Protein AF-A0A5P2CHQ3-F1 (afdb_monomer_lite)

Radius of gyration: 13.66 Å; chains: 1; bounding box: 32×30×41 Å

Organism: Streptomyces venezuelae (NCBI:txid54571)

Secondary structure (DSSP, 8-state):
----GGG----SSB--PEEE-TTS-EEE--SBP-EEEEEEESSSS-EEEEEE-HHHHHHHHHH---SEEEE--GGGSSTT-EEE--TT--EEE-TT--

pLDDT: mean 76.36, std 15.9, range [29.91, 94.69]

Foldseek 3Di:
DDDAQQQDDAQDQQASHWDQDPVRDTDGHGHGFFKKFFAQAPDPQRTRIYGHDPVVVVVCVVPHDGDFMDTDDPQSNDVQWGWDDDPVGIDTHHPPPD

Structure (mmCIF, N/CA/C/O backbone):
data_AF-A0A5P2CHQ3-F1
#
_entry.id   AF-A0A5P2CHQ3-F1
#
loop_
_atom_site.group_PDB
_atom_site.id
_atom_site.type_symbol
_atom_site.label_atom_id
_atom_site.label_alt_id
_atom_site.label_comp_id
_atom_site.label_asym_id
_atom_site.label_entity_id
_atom_site.label_seq_id
_atom_site.pdbx_PDB_ins_code
_atom_site.Cartn_x
_atom_site.Cartn_y
_atom_site.Cartn_z
_atom_site.occupancy
_atom_site.B_iso_or_equiv
_atom_site.auth_seq_id
_atom_site.auth_comp_id
_atom_site.auth_asym_id
_atom_site.auth_atom_id
_atom_site.pdbx_PDB_model_num
ATOM 1 N N . MET A 1 1 ? -0.625 18.634 3.894 1.00 29.91 1 MET A N 1
ATOM 2 C CA . MET A 1 1 ? -1.531 17.468 3.899 1.00 29.91 1 MET A CA 1
ATOM 3 C C . MET A 1 1 ? -0.888 16.432 4.797 1.00 29.91 1 MET A C 1
ATOM 5 O O . MET A 1 1 ? 0.235 16.047 4.508 1.00 29.91 1 MET A O 1
ATOM 9 N N . ASN A 1 2 ? -1.521 16.079 5.920 1.00 31.45 2 ASN A N 1
ATOM 10 C CA . ASN A 1 2 ? -1.038 14.978 6.752 1.00 31.45 2 ASN A CA 1
ATOM 11 C C . ASN A 1 2 ? -1.382 13.691 6.015 1.00 31.45 2 ASN A C 1
ATOM 13 O O . ASN A 1 2 ? -2.547 13.300 5.953 1.00 31.45 2 ASN A O 1
ATOM 17 N N . PHE A 1 3 ? -0.376 13.093 5.388 1.00 39.38 3 PHE A N 1
ATOM 18 C CA . PHE A 1 3 ? -0.493 11.726 4.925 1.00 39.38 3 PHE A CA 1
ATOM 19 C C . PHE A 1 3 ? -0.739 10.843 6.154 1.00 39.38 3 PHE A C 1
ATOM 21 O O . PHE A 1 3 ? -0.139 11.092 7.203 1.00 39.38 3 PHE A O 1
ATOM 28 N N . PRO A 1 4 ? -1.624 9.846 6.076 1.00 44.53 4 PRO A N 1
ATOM 29 C CA . PRO A 1 4 ? -1.653 8.814 7.101 1.00 44.53 4 PRO A CA 1
ATOM 30 C C . PRO A 1 4 ? -0.260 8.174 7.226 1.00 44.53 4 PRO A C 1
ATOM 32 O O . PRO A 1 4 ? 0.475 8.094 6.239 1.00 44.53 4 PRO A O 1
ATOM 35 N N . GLU A 1 5 ? 0.097 7.676 8.414 1.00 53.78 5 GLU A N 1
ATOM 36 C CA . GLU A 1 5 ? 1.379 6.995 8.699 1.00 53.78 5 GLU A CA 1
ATOM 37 C C . GLU A 1 5 ? 1.607 5.712 7.864 1.00 53.78 5 GLU A C 1
ATOM 39 O O . GLU A 1 5 ? 2.584 4.993 8.051 1.00 53.78 5 GLU A O 1
ATOM 44 N N . TYR A 1 6 ? 0.746 5.447 6.879 1.00 49.16 6 TYR A N 1
ATOM 45 C CA . TYR A 1 6 ? 0.878 4.423 5.852 1.00 49.16 6 TYR A CA 1
ATOM 46 C C . TYR A 1 6 ? 2.090 4.605 4.937 1.00 49.16 6 TYR A C 1
ATOM 48 O O . TYR A 1 6 ? 2.240 3.797 4.043 1.00 49.16 6 TYR A O 1
ATOM 56 N N . GLY A 1 7 ? 2.913 5.644 5.079 1.00 41.91 7 GLY A N 1
ATOM 57 C CA . GLY A 1 7 ? 4.070 5.920 4.216 1.00 41.91 7 GLY A CA 1
ATOM 58 C C . GLY A 1 7 ? 5.423 5.545 4.822 1.00 41.91 7 GLY A C 1
ATOM 59 O O . GLY A 1 7 ? 6.430 6.120 4.422 1.00 41.91 7 GLY A O 1
ATOM 60 N N . GLY A 1 8 ? 5.452 4.664 5.828 1.00 42.47 8 GLY A N 1
ATOM 61 C CA . GLY A 1 8 ? 6.705 4.211 6.428 1.00 42.47 8 GLY A CA 1
ATOM 62 C C . GLY A 1 8 ? 7.592 3.489 5.407 1.00 42.47 8 GLY A C 1
ATOM 63 O O . GLY A 1 8 ? 7.056 2.813 4.525 1.00 42.47 8 GLY A O 1
ATOM 64 N N . PRO A 1 9 ? 8.927 3.612 5.515 1.00 44.94 9 PRO A N 1
ATOM 65 C CA . PRO A 1 9 ? 9.832 2.854 4.667 1.00 44.94 9 PRO A CA 1
ATOM 66 C C . PRO A 1 9 ? 9.487 1.370 4.838 1.00 44.94 9 PRO A C 1
ATOM 68 O O . PRO A 1 9 ? 9.222 0.914 5.954 1.00 44.94 9 PRO A O 1
ATOM 71 N N . GLY A 1 10 ? 9.356 0.653 3.722 1.00 48.03 10 GLY A N 1
ATOM 72 C CA . GLY A 1 10 ? 8.968 -0.760 3.666 1.00 48.03 10 GLY A CA 1
ATOM 73 C C . GLY A 1 10 ? 10.042 -1.687 4.237 1.00 48.03 10 GLY A C 1
ATOM 74 O O . GLY A 1 10 ? 10.384 -2.687 3.620 1.00 48.03 10 GLY A O 1
ATOM 75 N N . ASP A 1 11 ? 10.596 -1.346 5.395 1.00 47.16 11 ASP A N 1
ATOM 76 C CA . ASP A 1 11 ? 11.748 -1.985 6.021 1.00 47.16 11 ASP A CA 1
ATOM 77 C C . ASP A 1 11 ? 11.352 -3.251 6.800 1.00 47.16 11 ASP A C 1
ATOM 79 O O . ASP A 1 11 ? 12.158 -3.806 7.547 1.00 47.16 11 ASP A O 1
ATOM 83 N N . GLY A 1 12 ? 10.105 -3.712 6.662 1.00 58.00 12 GLY A N 1
ATOM 84 C CA . GLY A 1 12 ? 9.635 -4.943 7.281 1.00 58.00 12 GLY A CA 1
ATOM 85 C C . GLY A 1 12 ? 8.325 -5.464 6.700 1.00 58.00 12 GLY A C 1
ATOM 86 O O . GLY A 1 12 ? 7.487 -4.704 6.221 1.00 58.00 12 GLY A O 1
ATOM 87 N N . ASP A 1 13 ? 8.134 -6.776 6.828 1.00 65.56 13 ASP A N 1
ATOM 88 C CA . ASP A 1 13 ? 7.006 -7.558 6.295 1.00 65.56 13 ASP A CA 1
ATOM 89 C C . ASP A 1 13 ? 5.671 -7.297 7.030 1.00 65.56 13 ASP A C 1
ATOM 91 O O . ASP A 1 13 ? 4.724 -8.076 6.928 1.00 65.56 13 ASP A O 1
ATOM 95 N N . GLY A 1 14 ? 5.597 -6.245 7.849 1.00 81.38 14 GLY A N 1
ATOM 96 C CA . GLY A 1 14 ? 4.475 -5.933 8.731 1.00 81.38 14 GLY A CA 1
ATOM 97 C C . GLY A 1 14 ? 3.557 -4.850 8.173 1.00 81.38 14 GLY A C 1
ATOM 98 O O . GLY A 1 14 ? 3.954 -4.014 7.368 1.00 81.38 14 GLY A O 1
ATOM 99 N N . CYS A 1 15 ? 2.313 -4.830 8.641 1.00 86.56 15 CYS A N 1
ATOM 100 C CA . CYS A 1 15 ? 1.371 -3.766 8.329 1.00 86.56 15 CYS A CA 1
ATOM 101 C C . CYS A 1 15 ? 1.857 -2.420 8.900 1.00 86.56 15 CYS A C 1
ATOM 103 O O . CYS A 1 15 ? 2.027 -2.270 10.109 1.00 86.56 15 CYS A O 1
ATOM 105 N N . GLY A 1 16 ? 2.036 -1.418 8.039 1.00 82.44 16 GLY A N 1
ATOM 106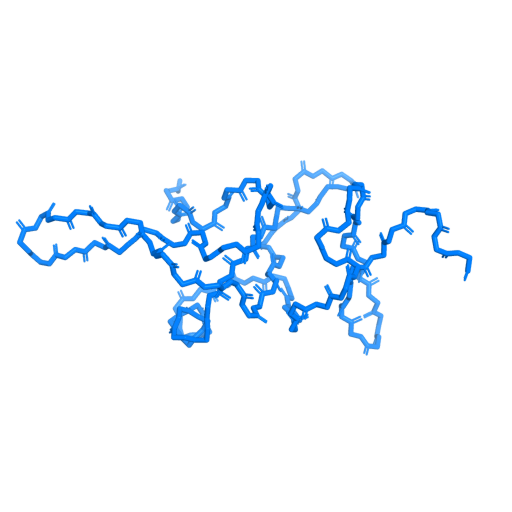 C CA . GLY A 1 16 ? 2.507 -0.081 8.411 1.00 82.44 16 GLY A CA 1
ATOM 107 C C . GLY A 1 16 ? 1.445 0.828 9.039 1.00 82.44 16 GLY A C 1
ATOM 108 O O . GLY A 1 16 ? 1.753 1.966 9.384 1.00 82.44 16 GLY A O 1
ATOM 109 N N . VAL A 1 17 ? 0.200 0.361 9.182 1.00 83.62 17 VAL A N 1
ATOM 110 C CA . VAL A 1 17 ? -0.917 1.161 9.705 1.00 83.62 17 VAL A CA 1
ATOM 111 C C . VAL A 1 17 ? -0.791 1.413 11.207 1.00 83.62 17 VAL A C 1
ATOM 113 O O . VAL A 1 17 ? -0.539 0.496 11.989 1.00 83.62 17 VAL A O 1
ATOM 116 N N . VAL A 1 18 ? -1.057 2.656 11.609 1.00 85.56 18 VAL A N 1
ATOM 117 C CA . VAL A 1 18 ? -1.406 3.024 12.984 1.00 85.56 18 VAL A CA 1
ATOM 118 C C . VAL A 1 18 ? -2.916 3.254 13.052 1.00 85.56 18 VAL A C 1
ATOM 120 O O . VAL A 1 18 ? -3.458 4.117 12.365 1.00 85.56 18 VAL A O 1
ATOM 123 N N . ASP A 1 19 ? -3.606 2.446 13.853 1.00 83.44 19 ASP A N 1
ATOM 124 C CA . ASP A 1 19 ? -5.034 2.583 14.114 1.00 83.44 19 ASP A CA 1
ATOM 125 C C . ASP A 1 19 ? -5.267 3.680 15.158 1.00 83.44 19 ASP A C 1
ATOM 127 O O . ASP A 1 19 ? -4.661 3.672 16.231 1.00 83.44 19 ASP A O 1
ATOM 131 N N . HIS A 1 20 ? -6.175 4.608 14.854 1.00 85.44 20 HIS A N 1
ATOM 132 C CA . HIS A 1 20 ? -6.614 5.654 15.776 1.00 85.44 20 HIS A CA 1
ATOM 133 C C . HIS A 1 20 ? -7.994 5.298 16.330 1.00 85.44 20 HIS A C 1
ATOM 135 O O . HIS A 1 20 ? -8.978 5.235 15.590 1.00 85.44 20 HIS A O 1
ATOM 141 N N . HIS A 1 21 ? -8.070 5.065 17.636 1.00 81.38 21 HIS A N 1
ATOM 142 C CA . HIS A 1 21 ? -9.302 4.695 18.316 1.00 81.38 21 HIS A CA 1
ATOM 143 C C . HIS A 1 21 ? -10.073 5.934 18.808 1.00 81.38 21 HIS A C 1
ATOM 145 O O . HIS A 1 21 ? -9.466 6.963 19.115 1.00 81.38 21 HIS A O 1
ATOM 151 N N . PRO A 1 22 ? -11.415 5.860 18.924 1.00 81.19 22 PRO A N 1
ATOM 152 C CA . PRO A 1 22 ? -12.238 6.989 19.373 1.00 81.19 22 PRO A CA 1
ATOM 153 C C . PRO A 1 22 ? -11.930 7.488 20.792 1.00 81.19 22 PRO A C 1
ATOM 155 O O . PRO A 1 22 ? -12.268 8.618 21.128 1.00 81.19 22 PRO A O 1
ATOM 158 N N . ASP A 1 23 ? -11.303 6.654 21.622 1.00 88.81 23 ASP A N 1
ATOM 159 C CA . ASP A 1 23 ? -10.856 6.997 22.976 1.00 88.81 23 ASP A CA 1
ATOM 160 C C . ASP A 1 23 ? -9.515 7.758 23.002 1.00 88.81 23 ASP A C 1
ATOM 162 O O . ASP A 1 23 ? -9.013 8.090 24.074 1.00 88.81 23 ASP A O 1
ATOM 166 N N . GLY A 1 24 ? -8.945 8.057 21.829 1.00 85.75 24 GLY A N 1
ATOM 167 C CA . GLY A 1 24 ? -7.666 8.745 21.671 1.00 85.75 24 GLY A CA 1
ATOM 168 C C . GLY A 1 24 ? -6.452 7.815 21.667 1.00 85.75 24 GLY A C 1
ATOM 169 O O . GLY A 1 24 ? -5.332 8.295 21.492 1.00 85.75 24 GLY A O 1
ATOM 170 N N . THR A 1 25 ? -6.643 6.503 21.822 1.00 85.94 25 THR A N 1
ATOM 171 C CA . THR A 1 25 ? -5.550 5.527 21.763 1.00 85.94 25 THR A CA 1
ATOM 172 C C . THR A 1 25 ? -5.054 5.363 20.330 1.00 85.94 25 THR A C 1
ATOM 174 O O . THR A 1 25 ? -5.847 5.271 19.392 1.00 85.94 25 THR A O 1
ATOM 177 N N . THR A 1 26 ? -3.736 5.266 20.157 1.00 85.38 26 THR A N 1
ATOM 178 C CA . THR A 1 26 ? -3.106 4.909 18.883 1.00 85.38 26 THR A CA 1
ATOM 179 C C . THR A 1 26 ? -2.361 3.586 19.006 1.00 85.38 26 THR A C 1
ATOM 181 O O . THR A 1 26 ? -1.582 3.380 19.937 1.00 85.38 26 THR A O 1
ATOM 184 N N . VAL A 1 27 ? -2.620 2.659 18.082 1.00 85.38 27 VAL A N 1
ATOM 185 C CA . VAL A 1 27 ? -2.030 1.313 18.107 1.00 85.38 27 VAL A CA 1
ATOM 186 C C . VAL A 1 27 ? -1.435 0.993 16.747 1.00 85.38 27 VAL A C 1
ATOM 188 O O . VAL A 1 27 ? -2.136 0.978 15.739 1.00 85.38 27 VAL A O 1
ATOM 191 N N . ARG A 1 28 ? -0.133 0.696 16.706 1.00 85.69 28 ARG A N 1
ATOM 192 C CA . ARG A 1 28 ? 0.485 0.159 15.490 1.00 85.69 28 ARG A CA 1
ATOM 193 C C . ARG A 1 28 ? -0.033 -1.254 15.240 1.00 85.69 28 ARG A C 1
ATOM 195 O O . ARG A 1 28 ? 0.013 -2.106 16.128 1.00 85.69 28 ARG A O 1
ATOM 202 N N . CYS A 1 29 ? -0.491 -1.502 14.019 1.00 85.69 29 CYS A N 1
ATOM 203 C CA . CYS A 1 29 ? -0.933 -2.817 13.599 1.00 85.69 29 CYS A CA 1
ATOM 204 C C . CYS A 1 29 ? 0.223 -3.823 13.701 1.00 85.69 29 CYS A C 1
ATOM 206 O O . CYS A 1 29 ? 1.308 -3.593 13.176 1.00 85.69 29 CYS A O 1
ATOM 208 N N . ALA A 1 30 ? -0.021 -4.952 14.366 1.00 86.69 30 ALA A N 1
ATOM 209 C CA . ALA A 1 30 ? 0.955 -6.035 14.504 1.00 86.69 30 ALA A CA 1
ATOM 210 C C . ALA A 1 30 ? 0.765 -7.157 13.462 1.00 86.69 30 ALA A C 1
ATOM 212 O O . ALA A 1 30 ? 1.441 -8.181 13.528 1.00 86.69 30 ALA A O 1
ATOM 213 N N . ALA A 1 31 ? -0.186 -7.007 12.534 1.00 89.25 31 ALA A N 1
ATOM 214 C CA . ALA A 1 31 ? -0.452 -8.010 11.509 1.00 89.25 31 ALA A CA 1
ATOM 215 C C . ALA A 1 31 ? 0.642 -8.021 10.431 1.00 89.25 31 ALA A C 1
ATOM 217 O O . ALA A 1 31 ? 1.260 -6.994 10.149 1.00 89.25 31 ALA A O 1
ATOM 218 N N . ALA A 1 32 ? 0.827 -9.173 9.785 1.00 88.12 32 ALA A N 1
ATOM 219 C CA . ALA A 1 32 ? 1.675 -9.278 8.603 1.00 88.12 32 ALA A CA 1
ATOM 220 C C . ALA A 1 32 ? 1.094 -8.462 7.435 1.00 88.12 32 ALA A C 1
ATOM 222 O O . ALA A 1 32 ? -0.127 -8.375 7.254 1.00 88.12 32 ALA A O 1
ATOM 223 N N . GLY A 1 33 ? 1.979 -7.866 6.643 1.00 88.12 33 GLY A N 1
ATOM 224 C CA . GLY A 1 33 ? 1.649 -7.223 5.383 1.00 88.12 33 GLY A CA 1
ATOM 225 C C . GLY A 1 33 ? 1.240 -8.268 4.349 1.00 88.12 33 GLY A C 1
ATOM 226 O O . GLY A 1 33 ? 1.975 -9.212 4.083 1.00 88.12 33 GLY A O 1
ATOM 227 N N . ALA A 1 34 ? 0.057 -8.095 3.768 1.00 91.25 34 ALA A N 1
ATOM 228 C CA . ALA A 1 34 ? -0.463 -8.929 2.685 1.00 91.25 34 ALA A CA 1
ATOM 229 C C . ALA A 1 34 ? -0.451 -8.188 1.338 1.00 91.25 34 ALA A C 1
ATOM 231 O O . ALA A 1 34 ? -0.426 -8.817 0.283 1.00 91.25 34 ALA A O 1
ATOM 232 N N . TRP A 1 35 ? -0.422 -6.854 1.370 1.00 90.44 35 TRP A N 1
ATOM 233 C CA . TRP A 1 35 ? -0.410 -5.987 0.196 1.00 90.44 35 TRP A CA 1
ATOM 234 C C . TRP A 1 35 ? 0.743 -5.000 0.251 1.00 90.44 35 TRP A C 1
ATOM 236 O O . TRP A 1 35 ? 1.016 -4.429 1.305 1.00 90.44 35 TRP A O 1
ATOM 246 N N . HIS A 1 36 ? 1.363 -4.766 -0.899 1.00 89.19 36 HIS A N 1
ATOM 247 C CA . HIS A 1 36 ? 2.313 -3.689 -1.136 1.00 89.19 36 HIS A CA 1
ATOM 248 C C . HIS A 1 36 ? 1.605 -2.599 -1.940 1.00 89.19 36 HIS A C 1
ATOM 250 O O . HIS A 1 36 ? 0.985 -2.883 -2.967 1.00 89.19 36 HIS A O 1
ATOM 256 N N . ILE A 1 37 ? 1.655 -1.361 -1.460 1.00 87.88 37 ILE A N 1
ATOM 257 C CA . ILE A 1 37 ? 0.981 -0.212 -2.070 1.00 87.88 37 ILE A CA 1
ATOM 258 C C . ILE A 1 37 ? 2.024 0.786 -2.559 1.00 87.88 37 ILE A C 1
ATOM 260 O O . ILE A 1 37 ? 2.935 1.124 -1.805 1.00 87.88 37 ILE A O 1
ATOM 264 N N . ALA A 1 38 ? 1.839 1.307 -3.770 1.00 88.19 38 ALA A N 1
ATOM 265 C CA . ALA A 1 38 ? 2.527 2.486 -4.281 1.00 88.19 38 ALA A CA 1
ATOM 266 C C . ALA A 1 38 ? 1.640 3.720 -4.116 1.00 88.19 38 ALA A C 1
ATOM 268 O O . ALA A 1 38 ? 0.599 3.834 -4.758 1.00 88.19 38 ALA A O 1
ATOM 269 N N . TRP A 1 39 ? 2.051 4.661 -3.271 1.00 86.38 39 TRP A N 1
ATOM 270 C CA . TRP A 1 39 ? 1.244 5.837 -2.943 1.00 86.38 39 TRP A CA 1
ATOM 271 C C . TRP A 1 39 ? 1.405 6.962 -3.954 1.00 86.38 39 TRP A C 1
ATOM 273 O O . TRP A 1 39 ? 0.414 7.459 -4.480 1.00 86.38 39 TRP A O 1
ATOM 283 N N . GLU A 1 40 ? 2.647 7.383 -4.181 1.00 85.62 40 GLU A N 1
ATOM 284 C CA . GLU A 1 40 ? 3.000 8.521 -5.028 1.00 85.62 40 GLU A CA 1
ATOM 285 C C . GLU A 1 40 ? 4.475 8.456 -5.437 1.00 85.62 40 GLU A C 1
ATOM 287 O O . GLU A 1 40 ? 5.263 7.7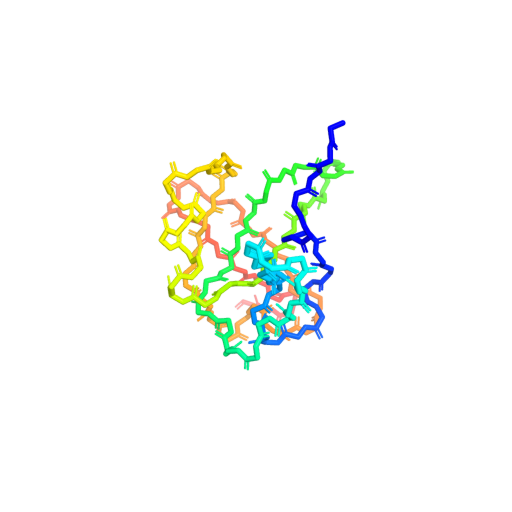14 -4.847 1.00 85.62 40 GLU A O 1
ATOM 292 N N . HIS A 1 41 ? 4.852 9.252 -6.436 1.00 84.75 41 HIS A N 1
ATOM 293 C CA . HIS A 1 41 ? 6.249 9.422 -6.825 1.00 84.75 41 HIS A CA 1
ATOM 294 C C . HIS A 1 41 ? 6.968 10.373 -5.854 1.00 84.75 41 HIS A C 1
ATOM 296 O O . HIS A 1 41 ? 6.499 11.483 -5.613 1.00 84.75 41 HIS A O 1
ATOM 302 N N . GLU A 1 42 ? 8.133 9.969 -5.347 1.00 80.69 42 GLU A N 1
ATOM 303 C CA . GLU A 1 42 ? 9.036 10.804 -4.529 1.00 80.69 42 GLU A CA 1
ATOM 304 C C . GLU A 1 42 ? 10.164 11.446 -5.355 1.00 80.69 42 GLU A C 1
ATOM 306 O O . GLU A 1 42 ? 10.986 12.200 -4.840 1.00 80.69 42 GLU A O 1
ATOM 311 N N . GLY A 1 43 ? 10.213 11.156 -6.654 1.00 77.38 43 GLY A N 1
ATOM 312 C CA . GLY A 1 43 ? 11.208 11.665 -7.587 1.00 77.38 43 GLY A CA 1
ATOM 313 C C . GLY A 1 43 ? 11.119 10.939 -8.930 1.00 77.38 43 GLY A C 1
ATOM 314 O O . GLY A 1 43 ? 10.187 10.159 -9.129 1.00 77.38 43 GLY A O 1
ATOM 315 N N . PRO A 1 44 ? 12.084 11.158 -9.841 1.00 73.38 44 PRO A N 1
ATOM 316 C CA . PRO A 1 44 ? 12.090 10.524 -11.162 1.00 73.38 44 PRO A CA 1
ATOM 317 C C . PRO A 1 44 ? 12.025 8.993 -11.096 1.00 73.38 44 PRO A C 1
ATOM 319 O O . PRO A 1 44 ? 11.321 8.379 -11.888 1.00 73.38 44 PRO A O 1
ATOM 322 N N . ASP A 1 45 ? 12.700 8.407 -10.101 1.00 70.31 45 ASP A N 1
ATOM 323 C CA . ASP A 1 45 ? 12.860 6.955 -9.950 1.00 70.31 45 ASP A CA 1
ATOM 324 C C . ASP A 1 45 ? 12.383 6.436 -8.578 1.00 70.31 45 ASP A C 1
ATOM 326 O O . ASP A 1 45 ? 12.609 5.280 -8.220 1.00 70.31 45 ASP A O 1
ATOM 330 N N . GLY A 1 46 ? 11.769 7.303 -7.767 1.00 76.31 46 GLY A N 1
ATOM 331 C CA . GLY A 1 46 ? 11.339 6.987 -6.405 1.00 76.31 46 GLY A CA 1
ATOM 332 C C . GLY A 1 46 ? 9.827 6.851 -6.321 1.00 76.31 46 GLY A C 1
ATOM 333 O O . GLY A 1 46 ? 9.108 7.749 -6.752 1.00 76.31 46 GLY A O 1
ATOM 334 N N . ILE A 1 47 ? 9.343 5.761 -5.730 1.00 81.56 47 ILE A N 1
ATOM 335 C CA . ILE A 1 47 ? 7.933 5.581 -5.375 1.00 81.56 47 ILE A CA 1
ATOM 336 C C . ILE A 1 47 ? 7.861 5.400 -3.864 1.00 81.56 47 ILE A C 1
ATOM 338 O O . ILE A 1 47 ? 8.533 4.522 -3.317 1.00 81.56 47 ILE A O 1
ATOM 342 N N . ARG A 1 48 ? 7.015 6.193 -3.200 1.00 83.25 48 ARG A N 1
ATOM 343 C CA . ARG A 1 48 ? 6.699 5.967 -1.792 1.00 83.25 48 ARG A CA 1
ATOM 344 C C . ARG A 1 48 ? 5.813 4.743 -1.691 1.00 83.25 48 ARG A C 1
ATOM 346 O O . ARG A 1 48 ? 4.699 4.741 -2.222 1.00 83.25 48 ARG A O 1
ATOM 353 N N . THR A 1 49 ? 6.270 3.731 -0.968 1.00 82.94 49 THR A N 1
ATOM 354 C CA . THR A 1 49 ? 5.522 2.483 -0.808 1.00 82.94 49 THR A CA 1
ATOM 355 C C . THR A 1 49 ? 5.276 2.127 0.645 1.00 82.94 49 THR A C 1
ATOM 357 O O . THR A 1 49 ? 5.985 2.615 1.518 1.00 82.94 49 THR A O 1
ATOM 360 N N . SER A 1 50 ? 4.330 1.225 0.897 1.00 85.25 50 SER A N 1
ATOM 361 C CA . SER A 1 50 ? 4.207 0.554 2.193 1.00 85.25 50 SER A CA 1
ATOM 362 C C . SER A 1 50 ? 3.523 -0.799 2.112 1.00 85.25 50 SER A C 1
ATOM 364 O O . SER A 1 50 ? 2.950 -1.159 1.082 1.00 85.25 50 SER A O 1
ATOM 366 N N . PHE A 1 51 ? 3.556 -1.524 3.229 1.00 86.88 51 PHE A N 1
ATOM 367 C CA . PHE A 1 51 ? 2.856 -2.786 3.406 1.00 86.88 51 PHE A CA 1
ATOM 368 C C . PHE A 1 51 ? 1.616 -2.629 4.287 1.00 86.88 51 PHE A C 1
ATOM 370 O O . PHE A 1 51 ? 1.650 -1.929 5.301 1.00 86.88 51 PHE A O 1
ATOM 377 N N . VAL A 1 52 ? 0.522 -3.309 3.939 1.00 89.94 52 VAL A N 1
ATOM 378 C CA . VAL A 1 52 ? -0.701 -3.365 4.759 1.00 89.94 52 VAL A CA 1
ATOM 379 C C . VAL A 1 52 ? -1.279 -4.775 4.821 1.00 89.94 52 VAL A C 1
ATOM 381 O O . VAL A 1 52 ? -1.141 -5.559 3.883 1.00 89.94 52 VAL A O 1
ATOM 384 N N . CYS A 1 53 ? -1.941 -5.113 5.927 1.00 92.31 53 CYS A N 1
ATOM 385 C CA . CYS A 1 53 ? -2.696 -6.363 6.045 1.00 92.31 53 CYS A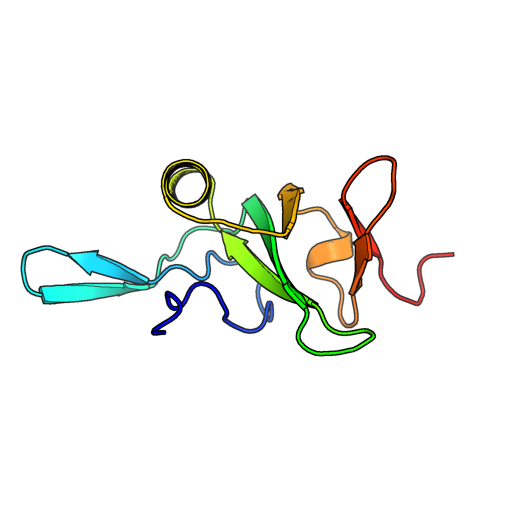 CA 1
ATOM 386 C C . CYS A 1 53 ? -4.009 -6.311 5.240 1.00 92.31 53 CYS A C 1
ATOM 388 O O . CYS A 1 53 ? -4.448 -5.233 4.842 1.00 92.31 53 CYS A O 1
ATOM 390 N N . GLU A 1 54 ? -4.675 -7.456 5.053 1.00 94.69 54 GLU A N 1
ATOM 391 C CA . GLU A 1 54 ? -5.955 -7.553 4.323 1.00 94.69 54 GLU A CA 1
ATOM 392 C C . GLU A 1 54 ? -7.009 -6.556 4.829 1.00 94.69 54 GLU A C 1
ATOM 394 O O . GLU A 1 54 ? -7.547 -5.760 4.062 1.00 94.69 54 GLU A O 1
ATOM 399 N N . ARG A 1 55 ? -7.237 -6.522 6.149 1.00 93.81 55 ARG A N 1
ATOM 400 C CA . ARG A 1 55 ? -8.226 -5.627 6.768 1.00 93.81 55 ARG A CA 1
ATOM 401 C C . ARG A 1 55 ? -7.935 -4.158 6.465 1.00 93.81 55 ARG A C 1
ATOM 403 O O . ARG A 1 55 ? -8.849 -3.386 6.191 1.00 93.81 55 ARG A O 1
ATOM 410 N N . HIS A 1 56 ? -6.673 -3.750 6.563 1.00 93.00 56 HIS A N 1
ATOM 411 C CA . HIS A 1 56 ? -6.295 -2.364 6.299 1.00 93.00 56 HIS A CA 1
ATOM 412 C C . HIS A 1 56 ? -6.292 -2.045 4.810 1.00 93.00 56 HIS A C 1
ATOM 414 O O . HIS A 1 56 ? -6.608 -0.916 4.449 1.00 93.00 56 HIS A O 1
ATOM 420 N N . MET A 1 57 ? -6.030 -3.024 3.943 1.00 92.00 57 MET A N 1
ATOM 421 C CA . MET A 1 57 ? -6.180 -2.855 2.501 1.00 92.00 57 MET A CA 1
ATOM 422 C C . MET A 1 57 ? -7.625 -2.516 2.122 1.00 92.00 57 MET A C 1
ATOM 424 O O . MET A 1 57 ? -7.830 -1.667 1.256 1.00 92.00 57 MET A O 1
ATOM 428 N N . ASP A 1 58 ? -8.626 -3.113 2.773 1.00 93.69 58 ASP A N 1
ATOM 429 C CA . ASP A 1 58 ? -10.032 -2.768 2.525 1.00 93.69 58 ASP A CA 1
ATOM 430 C C . ASP A 1 58 ? -10.324 -1.298 2.864 1.00 93.69 58 ASP A C 1
ATOM 432 O O . ASP A 1 58 ? -10.922 -0.581 2.058 1.00 93.69 58 ASP A O 1
ATOM 436 N N . THR A 1 59 ? -9.809 -0.807 3.995 1.00 90.25 59 THR A N 1
ATOM 437 C CA . THR A 1 59 ? -9.878 0.619 4.359 1.00 90.25 59 THR A CA 1
ATOM 438 C C . THR A 1 59 ? -9.156 1.495 3.333 1.00 90.25 59 THR A C 1
ATOM 440 O O . THR A 1 59 ? -9.700 2.508 2.891 1.00 90.25 59 THR A O 1
ATOM 443 N N . VAL A 1 60 ? -7.949 1.103 2.910 1.00 90.06 60 VAL A N 1
ATOM 444 C CA . VAL A 1 60 ? -7.175 1.827 1.890 1.00 90.06 60 VAL A CA 1
ATOM 445 C C . VAL A 1 60 ? -7.956 1.926 0.581 1.00 90.06 60 VAL A C 1
ATOM 447 O O . VAL A 1 60 ? -8.067 3.014 0.024 1.00 90.06 60 VAL A O 1
ATOM 450 N N . ARG A 1 61 ? -8.555 0.826 0.112 1.00 91.25 61 ARG A N 1
ATOM 451 C CA . ARG A 1 61 ? -9.366 0.797 -1.118 1.00 91.25 61 ARG A CA 1
ATOM 452 C C . ARG A 1 61 ? -10.572 1.722 -1.049 1.00 91.25 61 ARG A C 1
ATOM 454 O O . ARG A 1 61 ? -10.922 2.316 -2.062 1.00 91.25 61 ARG A O 1
ATOM 461 N N . ALA A 1 62 ? -11.212 1.812 0.113 1.00 90.31 62 ALA A N 1
ATOM 462 C CA . ALA A 1 62 ? -12.423 2.601 0.284 1.00 90.31 62 ALA A CA 1
ATOM 463 C C . ALA A 1 62 ? -12.150 4.106 0.434 1.00 90.31 62 ALA A C 1
ATOM 465 O O . ALA A 1 62 ? -12.996 4.917 0.058 1.00 90.31 62 ALA A O 1
ATOM 466 N N . HIS A 1 63 ? -10.997 4.486 0.994 1.00 88.06 63 HIS A N 1
ATOM 467 C CA . HIS A 1 63 ? -10.793 5.849 1.497 1.00 88.06 63 HIS A CA 1
ATOM 468 C C . HIS A 1 63 ? -9.547 6.563 0.976 1.00 88.06 63 HIS A C 1
ATOM 470 O O . HIS A 1 63 ? -9.394 7.757 1.232 1.00 88.06 63 HIS A O 1
ATOM 476 N N . HIS A 1 64 ? -8.660 5.878 0.253 1.00 86.81 64 HIS A N 1
ATOM 477 C CA . HIS A 1 64 ? -7.385 6.450 -0.162 1.00 86.81 64 HIS A CA 1
ATOM 478 C C . HIS A 1 64 ? -7.129 6.285 -1.659 1.00 86.81 64 HIS A C 1
ATOM 480 O O . HIS A 1 64 ? -7.470 5.275 -2.271 1.00 86.81 64 HIS A O 1
ATOM 486 N N . VAL A 1 65 ? -6.482 7.298 -2.235 1.00 87.88 65 VAL A N 1
ATOM 487 C CA . VAL A 1 65 ? -5.935 7.255 -3.592 1.00 87.88 65 VAL A CA 1
ATOM 488 C C . VAL A 1 65 ? -4.490 6.773 -3.512 1.00 87.88 65 VAL A C 1
ATOM 490 O O . VAL A 1 65 ? -3.747 7.168 -2.614 1.00 87.88 65 VAL A O 1
ATOM 493 N N . TYR A 1 66 ? -4.114 5.916 -4.448 1.00 87.62 66 TYR A N 1
ATOM 494 C CA . TYR A 1 66 ? -2.774 5.363 -4.615 1.00 87.62 66 TYR A CA 1
ATOM 495 C C . TYR A 1 66 ? -2.549 5.089 -6.106 1.00 87.62 66 TYR A C 1
ATOM 497 O O . TYR A 1 66 ? -3.514 5.014 -6.871 1.00 87.62 66 TYR A O 1
ATOM 505 N N . LEU A 1 67 ? -1.286 4.973 -6.517 1.00 88.38 67 LEU A N 1
ATOM 506 C CA . LEU A 1 67 ? -0.910 4.709 -7.905 1.00 88.38 67 LEU A CA 1
ATOM 507 C C . LEU A 1 67 ? -1.298 3.287 -8.310 1.00 88.38 67 LEU A C 1
ATOM 509 O O . LEU A 1 67 ? -2.037 3.103 -9.272 1.00 88.38 67 LEU A O 1
ATOM 513 N N . ASP A 1 68 ? -0.829 2.294 -7.553 1.00 90.00 68 ASP A N 1
ATOM 514 C CA . ASP A 1 68 ? -1.149 0.884 -7.777 1.00 90.00 68 ASP A CA 1
ATOM 515 C C . ASP A 1 68 ? -0.895 0.050 -6.499 1.00 90.00 68 ASP A C 1
ATOM 517 O O . ASP A 1 68 ? -0.433 0.563 -5.473 1.00 90.00 68 ASP A O 1
ATOM 521 N N . ARG A 1 69 ? -1.264 -1.233 -6.527 1.00 90.62 69 ARG A N 1
ATOM 522 C CA . ARG A 1 69 ? -1.118 -2.201 -5.436 1.00 90.62 69 ARG A CA 1
ATOM 523 C C . ARG A 1 69 ? -0.900 -3.608 -5.986 1.00 90.62 69 ARG A C 1
ATOM 525 O O . ARG A 1 69 ? -1.515 -3.985 -6.980 1.00 90.62 69 ARG A O 1
ATOM 532 N N . HIS A 1 70 ? -0.161 -4.437 -5.262 1.00 89.94 70 HIS A N 1
ATOM 533 C CA . HIS A 1 70 ? -0.110 -5.874 -5.536 1.00 89.94 70 HIS A CA 1
ATOM 534 C C . HIS A 1 70 ? -0.004 -6.692 -4.242 1.00 89.94 70 HIS A C 1
ATOM 536 O O . HIS A 1 70 ? 0.400 -6.152 -3.207 1.00 89.94 70 HIS A O 1
ATOM 542 N N . PRO A 1 71 ? -0.377 -7.986 -4.258 1.00 90.56 71 PRO A N 1
ATOM 543 C CA . PRO A 1 71 ? -0.103 -8.875 -3.136 1.00 90.56 71 PRO A CA 1
ATOM 544 C C . PRO A 1 71 ? 1.397 -8.924 -2.837 1.00 90.56 71 PRO A C 1
ATOM 546 O O . PRO A 1 71 ? 2.221 -8.865 -3.754 1.00 90.56 71 PRO A O 1
ATOM 549 N N . VAL A 1 72 ? 1.756 -9.038 -1.561 1.00 86.56 72 VAL A N 1
ATOM 550 C CA . VAL A 1 72 ? 3.152 -9.227 -1.153 1.00 86.56 72 VAL A CA 1
ATOM 551 C C . VAL A 1 72 ? 3.648 -10.563 -1.698 1.00 86.56 72 VAL A C 1
ATOM 553 O O . VAL A 1 72 ? 3.066 -11.616 -1.444 1.00 86.56 72 VAL A O 1
ATOM 556 N N . GLY A 1 73 ? 4.730 -10.499 -2.465 1.00 81.56 73 GLY A N 1
ATOM 557 C CA . GLY A 1 73 ? 5.453 -11.644 -3.001 1.00 81.56 73 GLY A CA 1
ATOM 558 C C . GLY A 1 73 ? 6.896 -11.701 -2.490 1.00 81.56 73 GLY A C 1
ATOM 559 O O . GLY A 1 73 ? 7.347 -10.774 -1.813 1.00 81.56 73 GLY A O 1
ATOM 560 N N . PRO A 1 74 ? 7.645 -12.759 -2.845 1.00 76.50 74 PRO A N 1
ATOM 561 C CA . PRO A 1 74 ? 9.006 -12.996 -2.352 1.00 76.50 74 PRO A CA 1
ATOM 562 C C . PRO A 1 74 ? 9.973 -11.838 -2.619 1.00 76.50 74 PRO A C 1
ATOM 564 O O . PRO A 1 74 ? 10.834 -11.542 -1.798 1.00 76.50 74 PRO A O 1
ATOM 567 N N . ASP A 1 75 ? 9.798 -11.149 -3.747 1.00 78.25 75 ASP A N 1
ATOM 568 C CA . ASP A 1 75 ? 10.669 -10.047 -4.148 1.00 78.25 75 ASP A CA 1
ATOM 569 C C . ASP A 1 75 ? 10.392 -8.746 -3.394 1.00 78.25 75 ASP A C 1
ATOM 571 O O . ASP A 1 75 ? 11.195 -7.828 -3.469 1.00 78.25 75 ASP A O 1
ATOM 575 N N . CYS A 1 76 ? 9.273 -8.627 -2.675 1.00 79.31 76 CYS A N 1
ATOM 576 C CA . CYS A 1 76 ? 8.884 -7.364 -2.0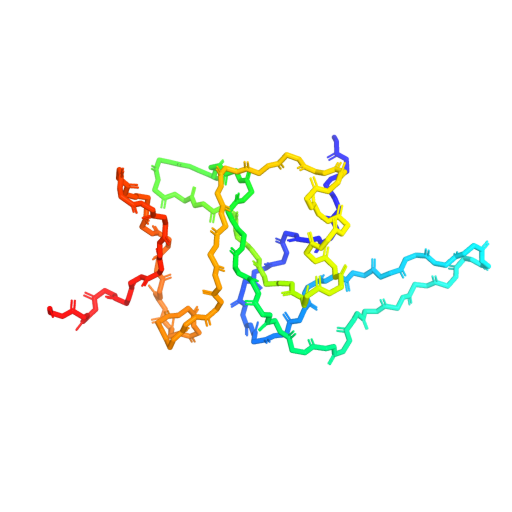34 1.00 79.31 76 CYS A CA 1
ATOM 577 C C . CYS A 1 76 ? 9.736 -7.058 -0.801 1.00 79.31 76 CYS A C 1
ATOM 579 O O . CYS A 1 76 ? 9.995 -5.898 -0.496 1.00 79.31 76 CYS A O 1
ATOM 581 N N . THR A 1 77 ? 10.165 -8.106 -0.101 1.00 70.19 77 THR A N 1
ATOM 582 C CA . THR A 1 77 ? 10.921 -8.025 1.154 1.00 70.19 77 THR A CA 1
ATOM 583 C C . THR A 1 77 ? 12.429 -8.130 0.914 1.00 70.19 77 THR A C 1
ATOM 585 O O . THR A 1 77 ? 13.232 -7.994 1.839 1.00 70.19 77 THR A O 1
ATOM 588 N N . HIS A 1 78 ? 12.842 -8.344 -0.343 1.00 70.62 78 HIS A N 1
ATOM 589 C CA . HIS A 1 78 ? 14.246 -8.434 -0.704 1.00 70.62 78 HIS A CA 1
ATOM 590 C C . HIS A 1 78 ? 14.932 -7.067 -0.542 1.00 70.62 78 HIS A C 1
ATOM 592 O O . HIS A 1 78 ? 14.426 -6.047 -1.027 1.00 70.62 78 HIS A O 1
ATOM 598 N N . PRO A 1 79 ? 16.134 -7.012 0.058 1.00 65.31 79 PRO A N 1
ATOM 599 C CA . PRO A 1 79 ? 16.923 -5.791 0.081 1.00 65.31 79 PRO A CA 1
ATOM 600 C C . PRO A 1 79 ? 17.097 -5.234 -1.334 1.00 65.31 79 PRO A C 1
ATOM 602 O O . PRO A 1 79 ? 17.475 -5.961 -2.252 1.00 65.31 79 PRO A O 1
ATOM 605 N N . ARG A 1 80 ? 16.852 -3.931 -1.507 1.00 68.19 80 ARG A N 1
ATOM 606 C CA . ARG A 1 80 ? 16.918 -3.212 -2.796 1.00 68.19 80 ARG A CA 1
ATOM 607 C C . ARG A 1 80 ? 15.813 -3.531 -3.798 1.00 68.19 80 ARG A C 1
ATOM 609 O O . ARG A 1 80 ? 15.894 -3.007 -4.907 1.00 68.19 80 ARG A O 1
ATOM 616 N N . ALA A 1 81 ? 14.794 -4.304 -3.433 1.00 73.44 81 ALA A N 1
ATOM 617 C CA . ALA A 1 81 ? 13.604 -4.419 -4.258 1.00 73.44 81 ALA A CA 1
ATOM 618 C C . ALA A 1 81 ? 13.077 -3.033 -4.653 1.00 73.44 81 ALA A C 1
ATOM 620 O O . ALA A 1 81 ? 13.117 -2.067 -3.874 1.00 73.44 81 ALA A O 1
ATOM 621 N N . ARG A 1 82 ? 12.643 -2.918 -5.904 1.00 77.12 82 ARG A N 1
ATOM 622 C CA . ARG A 1 82 ? 12.037 -1.704 -6.441 1.00 77.12 82 ARG A CA 1
ATOM 623 C C . ARG A 1 82 ? 10.673 -2.035 -6.998 1.00 77.12 82 ARG A C 1
ATOM 625 O O . ARG A 1 82 ? 10.488 -3.084 -7.614 1.00 77.12 82 ARG A O 1
ATOM 632 N N . TRP A 1 83 ? 9.754 -1.102 -6.791 1.00 81.62 83 TRP A N 1
ATOM 633 C CA . TRP A 1 83 ? 8.478 -1.106 -7.476 1.00 81.62 83 TRP A CA 1
ATOM 634 C C . TRP A 1 83 ? 8.720 -0.991 -8.978 1.00 81.62 83 TRP A C 1
ATOM 636 O O . TRP A 1 83 ? 9.393 -0.064 -9.434 1.00 81.62 83 TRP A O 1
ATOM 646 N N . VAL A 1 84 ? 8.176 -1.931 -9.737 1.00 79.62 84 VAL A N 1
ATOM 647 C CA . VAL A 1 84 ? 8.181 -1.918 -11.194 1.00 79.62 84 VAL A CA 1
ATOM 648 C C . VAL A 1 84 ? 6.750 -1.681 -11.639 1.00 79.62 84 VAL A C 1
ATOM 650 O O . VAL A 1 84 ? 5.886 -2.547 -11.507 1.00 79.62 84 VAL A O 1
ATOM 653 N N . ASP A 1 85 ? 6.507 -0.482 -12.158 1.00 69.06 85 ASP A N 1
ATOM 654 C CA . ASP A 1 85 ? 5.271 -0.186 -12.868 1.00 69.06 85 ASP A CA 1
ATOM 655 C C . ASP A 1 85 ? 5.341 -0.849 -14.248 1.00 69.06 85 ASP A C 1
ATOM 657 O O . ASP A 1 85 ? 6.258 -0.598 -15.038 1.00 69.06 85 ASP A O 1
ATOM 661 N N . SER A 1 86 ? 4.392 -1.737 -14.531 1.00 60.00 86 SER A N 1
ATOM 662 C CA . SER A 1 86 ? 4.261 -2.348 -15.841 1.00 60.00 86 SER A CA 1
ATOM 663 C C . SER A 1 86 ? 2.846 -2.163 -16.372 1.00 60.00 86 SER A C 1
ATOM 665 O O . SER A 1 86 ? 1.856 -2.220 -15.646 1.00 60.00 86 SER A O 1
ATOM 667 N N . ARG A 1 87 ? 2.733 -2.084 -17.701 1.00 55.94 87 ARG A N 1
ATOM 668 C CA . ARG A 1 87 ? 1.440 -2.048 -18.403 1.00 55.94 87 ARG A CA 1
ATOM 669 C C . ARG A 1 87 ? 0.575 -3.300 -18.186 1.00 55.94 87 ARG A C 1
ATOM 671 O O . ARG A 1 87 ? -0.570 -3.307 -18.626 1.00 55.94 87 ARG A O 1
ATOM 678 N N . VAL A 1 88 ? 1.120 -4.359 -17.580 1.00 55.12 88 VAL A N 1
ATOM 679 C CA . VAL A 1 88 ? 0.437 -5.634 -17.306 1.00 55.12 88 VAL A CA 1
ATOM 680 C C . VAL A 1 88 ? 0.180 -5.866 -15.807 1.00 55.12 88 VAL A C 1
ATOM 682 O O . VAL A 1 88 ? -0.356 -6.910 -15.444 1.00 55.12 88 VAL A O 1
ATOM 685 N N . GLY A 1 89 ? 0.496 -4.881 -14.957 1.00 60.34 89 GLY A N 1
ATOM 686 C CA . GLY A 1 89 ? 0.296 -4.887 -13.502 1.00 60.34 89 GLY A CA 1
ATOM 687 C C . GLY A 1 89 ? 1.581 -4.546 -12.744 1.00 60.34 89 GLY A C 1
ATOM 688 O O . GLY A 1 89 ? 2.671 -4.783 -13.262 1.00 60.34 89 GLY A O 1
ATOM 689 N N . ALA A 1 90 ? 1.479 -3.987 -11.539 1.00 71.56 90 ALA A N 1
ATOM 690 C CA . ALA A 1 90 ? 2.650 -3.724 -10.707 1.00 71.56 90 ALA A CA 1
ATOM 691 C C . ALA A 1 90 ? 3.185 -4.972 -9.987 1.00 71.56 90 ALA A C 1
ATOM 693 O O . ALA A 1 90 ? 2.427 -5.838 -9.546 1.00 71.56 90 ALA A O 1
ATOM 694 N N . TRP A 1 91 ? 4.506 -5.020 -9.814 1.00 77.25 91 TRP A N 1
ATOM 695 C CA . TRP A 1 91 ? 5.213 -5.973 -8.953 1.00 77.25 91 TRP A CA 1
ATOM 696 C C . TRP A 1 91 ? 6.510 -5.361 -8.424 1.00 77.25 91 TRP A C 1
ATOM 698 O O . TRP A 1 91 ? 6.970 -4.321 -8.897 1.00 77.25 91 TRP A O 1
ATOM 708 N N . CYS A 1 92 ? 7.144 -6.040 -7.471 1.00 77.69 92 CYS A N 1
ATOM 709 C CA . CYS A 1 92 ? 8.4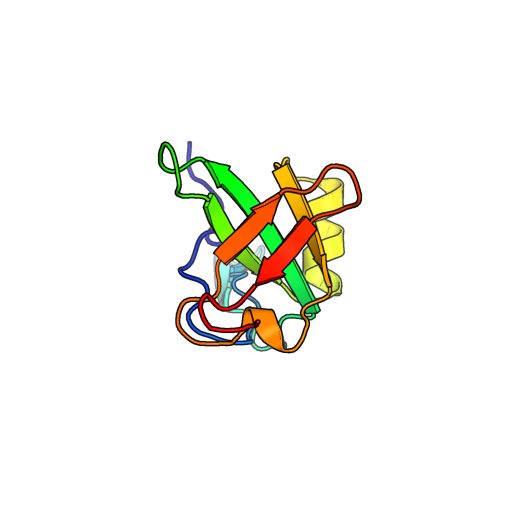95 -5.717 -7.028 1.00 77.69 92 CYS A CA 1
ATOM 710 C C . CYS A 1 92 ? 9.534 -6.594 -7.721 1.00 77.69 92 CYS A C 1
ATOM 712 O O . CYS A 1 92 ? 9.298 -7.779 -7.935 1.00 77.69 92 CYS A O 1
ATOM 714 N N . ARG A 1 93 ? 10.693 -6.017 -8.053 1.00 73.38 93 ARG A N 1
ATOM 715 C CA . ARG A 1 93 ? 11.846 -6.761 -8.576 1.00 73.38 93 ARG A CA 1
ATOM 716 C C . ARG A 1 93 ? 13.098 -6.418 -7.779 1.00 73.38 93 ARG A C 1
ATOM 718 O O . ARG A 1 93 ? 13.386 -5.238 -7.564 1.00 73.38 93 ARG A O 1
ATOM 725 N N . ALA A 1 94 ? 13.858 -7.432 -7.375 1.00 65.00 94 ALA A N 1
ATOM 726 C CA . ALA A 1 94 ? 15.222 -7.237 -6.899 1.00 65.00 94 ALA A CA 1
ATOM 727 C C . ALA A 1 94 ? 16.147 -6.899 -8.090 1.00 65.00 94 ALA A C 1
ATOM 729 O O . ALA A 1 94 ? 15.993 -7.488 -9.160 1.00 65.00 94 ALA A O 1
ATOM 730 N N . PRO A 1 95 ? 17.115 -5.977 -7.944 1.00 57.72 95 PRO A N 1
ATOM 731 C CA . PRO A 1 95 ? 18.008 -5.583 -9.037 1.00 57.72 95 PRO A CA 1
ATOM 732 C C . PRO A 1 95 ? 18.889 -6.727 -9.569 1.00 57.72 95 PRO A C 1
ATOM 734 O O . PRO A 1 95 ? 19.413 -6.603 -10.669 1.00 57.72 95 PRO A O 1
ATOM 737 N N . ASP A 1 96 ? 19.013 -7.829 -8.823 1.00 60.44 96 ASP A N 1
ATOM 738 C CA . ASP A 1 96 ? 19.798 -9.018 -9.179 1.00 60.44 96 ASP A CA 1
ATOM 739 C C . ASP A 1 96 ? 18.933 -10.196 -9.695 1.00 60.44 96 ASP A C 1
ATOM 741 O O . ASP A 1 96 ? 19.435 -11.306 -9.857 1.00 60.44 96 ASP A O 1
ATOM 745 N N . ALA A 1 97 ? 17.628 -9.990 -9.924 1.00 51.38 97 ALA A N 1
ATOM 746 C CA . ALA A 1 97 ? 16.745 -11.012 -10.493 1.00 51.38 97 ALA A CA 1
ATOM 747 C C . ALA A 1 97 ? 16.826 -10.993 -12.031 1.00 51.38 97 ALA A C 1
ATOM 749 O O . ALA A 1 97 ? 16.061 -10.264 -12.675 1.00 51.38 97 ALA A O 1
ATOM 750 N N . ASP A 1 98 ? 17.773 -11.767 -12.575 1.00 45.66 98 ASP A N 1
ATOM 751 C CA . ASP A 1 98 ? 17.943 -12.077 -14.010 1.00 45.66 98 ASP A CA 1
ATOM 752 C C . ASP A 1 98 ? 16.605 -12.474 -14.672 1.00 45.66 98 ASP A C 1
ATOM 754 O O . ASP A 1 98 ? 15.971 -13.453 -14.210 1.00 45.66 98 ASP A O 1
#

Sequence (98 aa):
MNFPEYGGPGDGDGCGVVDHHPDGTTVRCAAAGAWHIAWEHEGPDGIRTSFVCERHM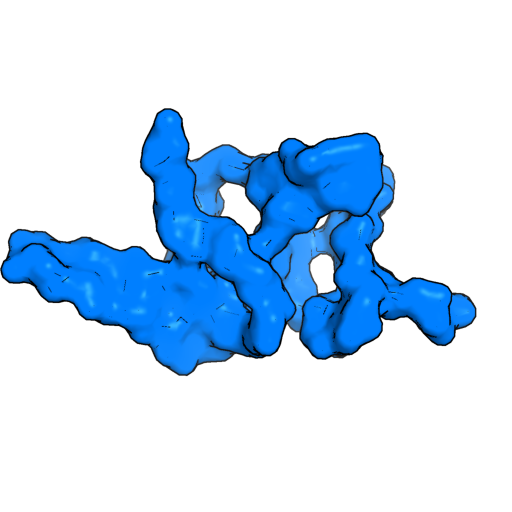DTVRAHHVYLDRHPVGPDCTHPRARWVDSRVGAWCRAPDAD